Protein AF-A0AAJ2VVG9-F1 (afdb_monomer_lite)

Organism: NCBI:txid272774

Secondary structure (DSSP, 8-state):
-------------HHHHHHHHHHTT----HHHHHHHHHHHHHHHHHS-HHHHHHHHHHHHHHHHHHHHHHHHHHHHHHSTT--SSEEEEETTEEEEEESS---GGGS-TT-EEEETTS-EEEEESSBTTTB-SEEEE-

Structure (mmCIF, N/CA/C/O backbone):
data_AF-A0AAJ2VVG9-F1
#
_entry.id   AF-A0AAJ2VVG9-F1
#
loop_
_atom_site.group_PDB
_atom_site.id
_atom_site.type_symbol
_atom_site.label_atom_id
_atom_site.label_alt_id
_atom_site.label_comp_id
_atom_site.label_asym_id
_atom_site.label_entity_id
_atom_site.label_seq_id
_a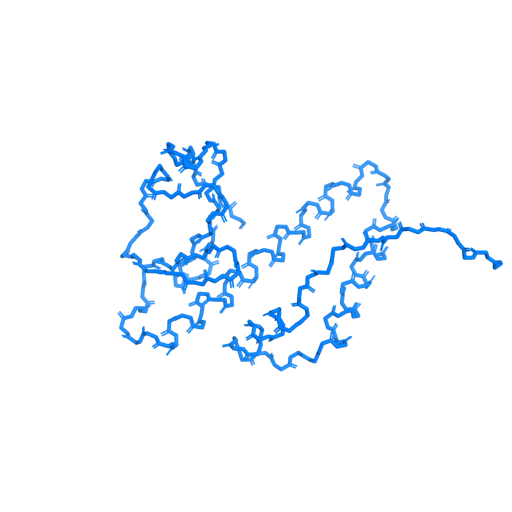tom_site.pdbx_PDB_ins_code
_atom_site.Cartn_x
_atom_site.Cartn_y
_atom_site.Cartn_z
_atom_site.occupancy
_atom_site.B_iso_or_equiv
_atom_site.auth_seq_id
_atom_site.auth_comp_id
_atom_site.auth_asym_id
_atom_site.auth_atom_id
_atom_site.pdbx_PDB_model_num
ATOM 1 N N . MET A 1 1 ? -39.566 4.186 16.784 1.00 37.09 1 MET A N 1
ATOM 2 C CA . MET A 1 1 ? -39.066 4.350 15.404 1.00 37.09 1 MET A CA 1
ATOM 3 C C . MET A 1 1 ? -38.825 5.829 15.185 1.00 37.09 1 MET A C 1
ATOM 5 O O . MET A 1 1 ? -39.795 6.564 15.164 1.00 37.09 1 MET A O 1
ATOM 9 N N . ASN A 1 2 ? -37.566 6.262 15.125 1.00 25.70 2 ASN A N 1
ATOM 10 C CA . ASN A 1 2 ? -37.187 7.625 14.755 1.00 25.70 2 ASN A CA 1
ATOM 11 C C . ASN A 1 2 ? -35.857 7.552 13.999 1.00 25.70 2 ASN A C 1
ATOM 13 O O . ASN A 1 2 ? -34.828 7.199 14.568 1.00 25.70 2 ASN A O 1
ATOM 17 N N . LEU A 1 3 ? -35.940 7.824 12.698 1.00 40.19 3 LEU A N 1
ATOM 18 C CA . LEU A 1 3 ? -34.838 8.060 11.774 1.00 40.19 3 LEU A CA 1
ATOM 19 C C . LEU A 1 3 ? -34.355 9.495 11.978 1.00 40.19 3 LEU A C 1
ATOM 21 O O . LEU A 1 3 ? -35.103 10.391 11.621 1.00 40.19 3 LEU A O 1
ATOM 25 N N . HIS A 1 4 ? -33.156 9.703 12.524 1.00 26.83 4 HIS A N 1
ATOM 26 C CA . HIS A 1 4 ? -32.328 10.927 12.480 1.00 26.83 4 HIS A CA 1
ATOM 27 C C . HIS A 1 4 ? -30.965 10.523 13.092 1.00 26.83 4 HIS A C 1
ATOM 29 O O . HIS A 1 4 ? -30.953 9.884 14.135 1.00 26.83 4 HIS A O 1
ATOM 35 N N . ALA A 1 5 ? -29.779 10.810 12.561 1.00 28.06 5 ALA A N 1
ATOM 36 C CA . ALA A 1 5 ? -29.368 11.579 11.402 1.00 28.06 5 ALA A CA 1
ATOM 37 C C . ALA A 1 5 ? -27.870 11.281 11.126 1.00 28.06 5 ALA A C 1
ATOM 39 O O . ALA A 1 5 ? -27.124 10.960 12.047 1.00 28.06 5 ALA A O 1
ATOM 40 N N . VAL A 1 6 ? -27.458 11.460 9.865 1.00 29.02 6 VAL A N 1
ATOM 41 C CA . VAL A 1 6 ? -26.105 11.855 9.415 1.00 29.02 6 VAL A CA 1
ATOM 42 C C . VAL A 1 6 ? -24.971 10.830 9.609 1.00 29.02 6 VAL A C 1
ATOM 44 O O . VAL A 1 6 ? -24.172 10.892 10.536 1.00 29.02 6 VAL A O 1
ATOM 47 N N . LEU A 1 7 ? -24.815 9.963 8.609 1.00 29.92 7 LEU A N 1
ATOM 48 C CA . LEU A 1 7 ? -23.497 9.552 8.112 1.00 29.92 7 LEU A CA 1
ATOM 49 C C . LEU A 1 7 ? -23.445 9.953 6.636 1.00 29.92 7 LEU A C 1
ATOM 51 O O . LEU A 1 7 ? -23.620 9.140 5.735 1.00 29.92 7 LEU A O 1
ATOM 55 N N . THR A 1 8 ? -23.325 11.255 6.389 1.00 32.88 8 THR A N 1
ATOM 56 C CA . THR A 1 8 ? -23.108 11.778 5.042 1.00 32.88 8 THR A CA 1
ATOM 57 C C . THR A 1 8 ? -21.661 11.538 4.634 1.00 32.88 8 THR A C 1
ATOM 59 O O . THR A 1 8 ? -20.753 12.135 5.203 1.00 32.88 8 THR A O 1
ATOM 62 N N . GLY A 1 9 ? -21.497 10.685 3.623 1.00 37.78 9 GLY A N 1
ATOM 63 C CA . GLY A 1 9 ? -20.582 10.918 2.509 1.00 37.78 9 GLY A CA 1
ATOM 64 C C . GLY A 1 9 ? -19.095 10.742 2.784 1.00 37.78 9 GLY A C 1
ATOM 65 O O . GLY A 1 9 ? -18.349 11.708 2.728 1.00 37.78 9 GLY A O 1
ATOM 66 N N . CYS A 1 10 ? -18.649 9.501 2.947 1.00 33.03 10 CYS A N 1
ATOM 67 C CA . CYS A 1 10 ? -17.401 9.106 2.303 1.00 33.03 10 CYS A CA 1
ATOM 68 C C . CYS A 1 10 ? -17.809 8.081 1.251 1.00 33.03 10 CYS A C 1
ATOM 70 O O . CYS A 1 10 ? -17.968 6.898 1.543 1.00 33.03 10 CYS A O 1
ATOM 72 N N . THR A 1 11 ? -18.166 8.571 0.067 1.00 36.88 11 THR A N 1
ATOM 73 C CA . THR A 1 11 ? -18.302 7.714 -1.105 1.00 36.88 11 THR A CA 1
ATOM 74 C C . THR A 1 11 ? -16.889 7.276 -1.448 1.00 36.88 11 THR A C 1
ATOM 76 O O . THR A 1 11 ? -16.164 8.0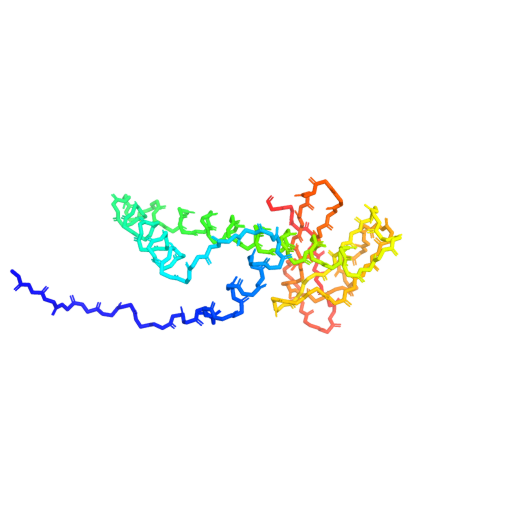08 -2.115 1.00 36.88 11 THR A O 1
ATOM 79 N N . VAL A 1 12 ? -16.475 6.121 -0.930 1.00 43.72 12 VAL A N 1
ATOM 80 C CA . VAL A 1 12 ? -15.484 5.332 -1.658 1.00 43.72 12 VAL A CA 1
ATOM 81 C C . VAL A 1 12 ? -16.141 5.071 -3.005 1.00 43.72 12 VAL A C 1
ATOM 83 O O . VAL A 1 12 ? -17.314 4.696 -3.038 1.00 43.72 12 VAL A O 1
ATOM 86 N N . ASP A 1 13 ? -15.465 5.410 -4.096 1.00 48.88 13 ASP A N 1
ATOM 87 C CA . ASP A 1 13 ? -16.005 5.154 -5.422 1.00 48.88 13 ASP A CA 1
ATOM 88 C C . ASP A 1 13 ? -16.180 3.639 -5.552 1.00 48.88 13 ASP A C 1
ATOM 90 O O . ASP A 1 13 ? -15.210 2.889 -5.687 1.00 48.88 13 ASP A O 1
ATOM 94 N N . ASP A 1 14 ? -17.430 3.189 -5.421 1.00 48.66 14 ASP A N 1
ATOM 95 C CA . ASP A 1 14 ? -17.786 1.777 -5.440 1.00 48.66 14 ASP A CA 1
ATOM 96 C C . ASP A 1 14 ? -17.256 1.122 -6.720 1.00 48.66 14 ASP A C 1
ATOM 98 O O . ASP A 1 14 ? -16.898 -0.047 -6.679 1.00 48.66 14 ASP A O 1
ATOM 102 N N . ALA A 1 15 ? -17.145 1.861 -7.833 1.00 46.09 15 ALA A N 1
ATOM 103 C CA . ALA A 1 15 ? -16.600 1.345 -9.081 1.00 46.09 15 ALA A CA 1
ATOM 104 C C . ALA A 1 15 ? -15.076 1.162 -9.027 1.00 46.09 15 ALA A C 1
ATOM 106 O O . ALA A 1 15 ? -14.579 0.170 -9.555 1.00 46.09 15 ALA A O 1
ATOM 107 N N . ALA A 1 16 ? -14.338 2.058 -8.367 1.00 49.53 16 ALA A N 1
ATOM 108 C CA . ALA A 1 16 ? -12.886 1.940 -8.208 1.00 49.53 16 ALA A CA 1
ATOM 109 C C . ALA A 1 16 ? -12.513 0.808 -7.237 1.00 49.53 16 ALA A C 1
ATOM 111 O O . ALA A 1 16 ? -11.647 -0.013 -7.544 1.00 49.53 16 ALA A O 1
ATOM 112 N N . LEU A 1 17 ? -13.227 0.700 -6.109 1.00 46.75 17 LEU A N 1
ATOM 113 C CA . LEU A 1 17 ? -13.025 -0.376 -5.136 1.00 46.75 17 LEU A CA 1
ATOM 114 C C . LEU A 1 17 ? -13.414 -1.741 -5.722 1.00 46.75 17 LEU A C 1
ATOM 116 O O . LEU A 1 17 ? -12.699 -2.722 -5.531 1.00 46.75 17 LEU A O 1
ATOM 120 N N . LEU A 1 18 ? -14.516 -1.804 -6.476 1.00 48.12 18 LEU A N 1
ATOM 121 C CA . LEU A 1 18 ? -14.919 -3.012 -7.195 1.00 48.12 18 LEU A CA 1
ATOM 122 C C . LEU A 1 18 ? -13.891 -3.388 -8.263 1.00 48.12 18 LEU A C 1
ATOM 124 O O . LEU A 1 18 ? -13.468 -4.533 -8.300 1.00 48.12 18 LEU A O 1
ATOM 128 N N . ALA A 1 19 ? -13.431 -2.431 -9.073 1.00 52.91 19 ALA A N 1
ATOM 129 C CA . ALA A 1 19 ? -12.444 -2.684 -10.119 1.00 52.91 19 ALA A CA 1
ATOM 130 C C . ALA A 1 19 ? -11.087 -3.135 -9.555 1.00 52.91 19 ALA A C 1
ATOM 132 O O . ALA A 1 19 ? -10.409 -3.943 -10.186 1.00 52.91 19 ALA A O 1
ATOM 133 N N . ALA A 1 20 ? -10.680 -2.641 -8.382 1.00 49.34 20 ALA A N 1
ATOM 134 C CA . ALA A 1 20 ? -9.462 -3.083 -7.704 1.00 49.34 20 ALA A CA 1
ATOM 135 C C . ALA A 1 20 ? -9.592 -4.509 -7.135 1.00 49.34 20 ALA A C 1
ATOM 137 O O . ALA A 1 20 ? -8.645 -5.289 -7.216 1.00 49.34 20 ALA A O 1
ATOM 138 N N . ILE A 1 21 ? -10.768 -4.868 -6.606 1.00 50.12 21 ILE A N 1
ATOM 139 C CA . ILE A 1 21 ? -11.052 -6.195 -6.033 1.00 50.12 21 ILE A CA 1
ATOM 140 C C . ILE A 1 21 ? -11.306 -7.247 -7.129 1.00 50.12 21 ILE A C 1
ATOM 142 O O . ILE A 1 21 ? -10.812 -8.369 -7.050 1.00 50.12 21 ILE A O 1
ATOM 146 N N . GLU A 1 22 ? -12.009 -6.890 -8.199 1.00 49.53 22 GLU A N 1
ATOM 147 C CA . GLU A 1 22 ? -12.190 -7.763 -9.363 1.00 49.53 22 GLU A CA 1
ATOM 148 C C . GLU A 1 22 ? -10.855 -8.006 -10.078 1.00 49.53 22 GLU A C 1
ATOM 150 O O . GLU A 1 22 ? -10.567 -9.130 -10.488 1.00 49.53 22 GLU A O 1
ATOM 155 N N . ALA A 1 23 ? -9.989 -6.990 -10.159 1.00 48.81 23 ALA A N 1
ATOM 156 C CA . ALA A 1 23 ? -8.661 -7.139 -10.745 1.00 48.81 23 ALA A CA 1
ATOM 157 C C . ALA A 1 23 ? -7.665 -7.925 -9.874 1.00 48.81 23 ALA A C 1
ATOM 159 O O . ALA A 1 23 ? -6.651 -8.381 -10.396 1.00 48.81 23 ALA A O 1
ATOM 160 N N . SER A 1 24 ? -7.957 -8.135 -8.585 1.00 49.34 24 SER A N 1
ATOM 161 C CA . SER A 1 24 ? -7.241 -9.102 -7.739 1.00 49.34 24 SER A CA 1
ATOM 162 C C . SER A 1 24 ? -7.844 -10.514 -7.792 1.00 49.34 24 SER A C 1
ATOM 164 O O . SER A 1 24 ? -7.401 -11.410 -7.075 1.00 49.34 24 SER A O 1
ATOM 166 N N . GLY A 1 25 ? -8.833 -10.746 -8.667 1.00 40.31 25 GLY A N 1
ATOM 167 C CA . GLY A 1 25 ? -9.451 -12.056 -8.886 1.00 40.31 25 GLY A CA 1
ATOM 168 C C . GLY A 1 25 ? -10.544 -12.416 -7.877 1.00 40.31 25 GLY A C 1
ATOM 169 O O . GLY A 1 25 ? -10.982 -13.567 -7.830 1.00 40.31 25 GLY A O 1
ATOM 170 N N . VAL A 1 26 ? -11.002 -11.456 -7.070 1.00 47.50 26 VAL A N 1
ATOM 171 C CA . VAL A 1 26 ? -12.102 -11.639 -6.122 1.00 47.50 26 VAL A CA 1
ATOM 172 C C . VAL A 1 26 ? -13.397 -11.134 -6.769 1.00 47.50 26 VAL A C 1
ATOM 174 O O . VAL A 1 26 ? -13.610 -9.933 -6.898 1.00 47.50 26 VAL A O 1
ATOM 177 N N . GLU A 1 27 ? -14.310 -12.037 -7.144 1.00 48.31 27 GLU A N 1
ATOM 178 C CA . GLU A 1 27 ? -15.662 -11.659 -7.596 1.00 48.31 27 GLU A CA 1
ATOM 179 C C . GLU A 1 27 ? -16.520 -11.156 -6.416 1.00 48.31 27 GLU A C 1
ATOM 181 O O . GLU A 1 27 ? -17.401 -11.846 -5.890 1.00 48.31 27 GLU A O 1
ATOM 186 N N . ALA A 1 28 ? -16.274 -9.931 -5.961 1.00 55.12 28 ALA A N 1
ATOM 187 C CA . ALA A 1 28 ? -17.119 -9.269 -4.978 1.00 55.12 28 ALA A CA 1
ATOM 188 C C . ALA A 1 28 ? -18.089 -8.327 -5.692 1.00 55.12 28 ALA A C 1
ATOM 190 O O . ALA A 1 28 ? -17.688 -7.311 -6.228 1.00 55.12 28 ALA A O 1
ATOM 191 N N . GLN A 1 29 ? -19.390 -8.614 -5.658 1.00 57.00 29 GLN A N 1
ATOM 192 C CA . GLN A 1 29 ? -20.401 -7.674 -6.158 1.00 57.00 29 GLN A CA 1
ATOM 193 C C . GLN A 1 29 ? -20.446 -6.425 -5.256 1.00 57.00 29 GLN A C 1
ATOM 195 O O . GLN A 1 29 ? -20.368 -6.564 -4.036 1.00 57.00 29 GLN A O 1
ATOM 200 N N . ALA A 1 30 ? -20.681 -5.226 -5.810 1.00 54.94 30 ALA A N 1
ATOM 201 C CA . ALA A 1 30 ? -20.709 -3.957 -5.052 1.00 54.94 30 ALA A CA 1
ATOM 202 C C . ALA A 1 30 ? -21.609 -4.027 -3.801 1.00 54.94 30 ALA A C 1
ATOM 204 O O . ALA A 1 30 ? -21.247 -3.610 -2.701 1.00 54.94 30 ALA A O 1
ATOM 205 N N . LYS A 1 31 ? -22.767 -4.686 -3.935 1.00 56.12 31 LYS A N 1
ATOM 206 C CA . LYS A 1 31 ? -23.707 -4.931 -2.828 1.00 56.12 31 LYS A CA 1
ATOM 207 C C . LYS A 1 31 ? -23.117 -5.770 -1.683 1.00 56.12 31 LYS A C 1
ATOM 209 O O . LYS A 1 31 ? -23.589 -5.661 -0.556 1.00 56.12 31 LYS A O 1
ATOM 214 N N . HIS A 1 32 ? -22.140 -6.638 -1.943 1.00 65.69 32 HIS A N 1
ATOM 215 C CA . HIS A 1 32 ? -21.451 -7.426 -0.917 1.00 65.69 32 HIS A CA 1
ATOM 216 C C . HIS A 1 32 ? -20.475 -6.555 -0.123 1.00 65.69 32 HIS A C 1
ATOM 218 O O . HIS A 1 32 ? -20.453 -6.654 1.101 1.00 65.69 32 HIS A O 1
ATOM 224 N N . LEU A 1 33 ? -19.759 -5.648 -0.791 1.00 64.31 33 LEU A N 1
ATOM 225 C CA . LEU A 1 33 ? -18.855 -4.688 -0.149 1.00 64.31 33 LEU A CA 1
ATOM 226 C C . LEU A 1 33 ? -19.628 -3.704 0.730 1.00 64.31 33 LEU A C 1
ATOM 228 O O . LEU A 1 33 ? -19.311 -3.541 1.906 1.00 64.31 33 LEU A O 1
ATOM 232 N N . GLN A 1 34 ? -20.724 -3.145 0.215 1.00 61.81 34 GLN A N 1
ATOM 233 C CA . GLN A 1 34 ? -21.581 -2.249 0.990 1.00 61.81 34 GLN A CA 1
ATOM 234 C C . GLN A 1 34 ? -22.186 -2.947 2.220 1.00 61.81 34 GLN A C 1
ATOM 236 O O . GLN A 1 34 ? -22.258 -2.367 3.308 1.00 61.81 34 GLN A O 1
ATOM 241 N N . ARG A 1 35 ? -22.579 -4.222 2.083 1.00 66.25 35 ARG A N 1
ATOM 242 C CA . ARG A 1 35 ? -23.025 -5.047 3.216 1.00 66.25 35 ARG A CA 1
ATOM 243 C C . ARG A 1 35 ? -21.901 -5.271 4.226 1.00 66.25 35 ARG A C 1
ATOM 245 O O . ARG A 1 35 ? -22.141 -5.080 5.414 1.00 66.25 35 ARG A O 1
ATOM 252 N N . ALA A 1 36 ? -20.697 -5.627 3.782 1.00 68.94 36 ALA A N 1
ATOM 253 C CA . ALA A 1 36 ? -19.543 -5.827 4.659 1.00 68.94 36 ALA A CA 1
ATOM 254 C C . ALA A 1 36 ? -19.182 -4.546 5.432 1.00 68.94 36 ALA A C 1
ATOM 256 O O . ALA A 1 36 ? -19.034 -4.590 6.653 1.00 68.94 36 ALA A O 1
ATOM 257 N N . ALA A 1 37 ? -19.150 -3.395 4.754 1.00 70.81 37 ALA A N 1
ATOM 258 C CA . ALA A 1 37 ? -18.927 -2.090 5.375 1.00 70.81 37 ALA A CA 1
ATOM 259 C C . ALA A 1 37 ? -20.014 -1.750 6.408 1.00 70.81 37 ALA A C 1
ATOM 261 O O . ALA A 1 37 ? -19.712 -1.285 7.508 1.00 70.81 37 ALA A O 1
ATOM 262 N N . THR A 1 38 ? -21.281 -2.040 6.093 1.00 69.50 38 THR A N 1
ATOM 263 C CA . THR A 1 38 ? -22.407 -1.828 7.018 1.00 69.50 38 THR A CA 1
ATOM 264 C C . THR A 1 38 ? -22.280 -2.699 8.269 1.00 69.50 38 THR A C 1
ATOM 266 O O . THR A 1 38 ? -22.471 -2.213 9.384 1.00 69.50 38 THR A O 1
ATOM 269 N N . VAL A 1 39 ? -21.916 -3.974 8.106 1.00 73.38 39 VAL A N 1
ATOM 270 C CA . VAL A 1 39 ? -21.694 -4.901 9.226 1.00 73.38 39 VAL A CA 1
ATOM 271 C C . VAL A 1 39 ? -20.525 -4.431 10.093 1.00 73.38 39 VAL A C 1
ATOM 273 O O . VAL A 1 39 ? -20.667 -4.357 11.313 1.00 73.38 39 VAL A O 1
ATOM 276 N N . ALA A 1 40 ? -19.402 -4.037 9.486 1.00 72.56 40 ALA A N 1
ATOM 277 C CA . ALA A 1 40 ? -18.250 -3.506 10.213 1.00 72.56 40 ALA A CA 1
ATOM 278 C C . ALA A 1 40 ? -18.607 -2.237 11.008 1.00 72.56 40 ALA A C 1
ATOM 280 O O . ALA A 1 40 ? -18.255 -2.120 12.183 1.00 72.56 40 ALA A O 1
ATOM 281 N N . ALA A 1 41 ? -19.366 -1.315 10.407 1.00 72.50 41 ALA A N 1
ATOM 282 C CA . ALA A 1 41 ? -19.843 -0.110 11.079 1.00 72.50 41 ALA A CA 1
ATOM 283 C C . ALA A 1 41 ? -20.754 -0.430 12.277 1.00 72.50 41 ALA A C 1
ATOM 285 O O . ALA A 1 41 ? -20.605 0.192 13.331 1.00 72.50 41 ALA A O 1
ATOM 286 N N . GLY A 1 42 ? -21.645 -1.420 12.144 1.00 67.94 42 GLY A N 1
ATOM 287 C CA . GLY A 1 42 ? -22.487 -1.911 13.238 1.00 67.94 42 GLY A CA 1
ATOM 288 C C . GLY A 1 42 ? -21.662 -2.467 14.401 1.00 67.94 42 GLY A C 1
ATOM 289 O O . GLY A 1 42 ? -21.804 -2.005 15.531 1.00 67.94 42 GLY A O 1
ATOM 290 N N . ILE A 1 43 ? -20.711 -3.360 14.111 1.00 72.94 43 ILE A N 1
ATOM 291 C CA . ILE A 1 43 ? -19.815 -3.956 15.117 1.00 72.94 43 ILE A CA 1
ATOM 292 C C . ILE A 1 43 ? -19.000 -2.877 15.846 1.00 72.94 43 ILE A C 1
ATOM 294 O O . ILE A 1 43 ? -18.833 -2.929 17.064 1.00 72.94 43 ILE A O 1
ATOM 298 N N . ILE A 1 44 ? -18.479 -1.879 15.125 1.00 73.19 44 ILE A N 1
ATOM 299 C CA . ILE A 1 44 ? -17.733 -0.770 15.737 1.00 73.19 44 ILE A CA 1
ATOM 300 C C . ILE A 1 44 ? -18.660 0.082 16.614 1.00 73.19 44 ILE A C 1
ATOM 302 O O . ILE A 1 44 ? -18.254 0.494 17.700 1.00 73.19 44 ILE A O 1
ATOM 306 N N . ALA A 1 45 ? -19.900 0.334 16.186 1.00 73.31 45 ALA A N 1
ATOM 307 C CA . ALA A 1 45 ? -20.871 1.112 16.953 1.00 73.31 45 ALA A CA 1
ATOM 308 C C . ALA A 1 45 ? -21.282 0.427 18.268 1.00 73.31 45 ALA A C 1
ATOM 310 O O . ALA A 1 45 ? -21.560 1.115 19.249 1.00 73.31 45 ALA A O 1
ATOM 311 N N . GLU A 1 46 ? -21.260 -0.900 18.337 1.00 79.44 46 GLU A N 1
ATOM 312 C CA . GLU A 1 46 ? -21.555 -1.652 19.564 1.00 79.44 46 GLU A CA 1
ATOM 313 C C . GLU A 1 46 ? -20.441 -1.553 20.622 1.00 79.44 46 GLU A C 1
ATOM 315 O O . GLU A 1 46 ? -20.684 -1.802 21.804 1.00 79.44 46 GLU A O 1
ATOM 320 N N . ARG A 1 47 ? -19.227 -1.126 20.244 1.00 77.38 47 ARG A N 1
ATOM 321 C CA . ARG A 1 47 ? -18.112 -0.971 21.191 1.00 77.38 47 ARG A CA 1
ATOM 322 C C . ARG A 1 47 ? -18.270 0.264 22.091 1.00 77.38 47 ARG A C 1
ATOM 324 O O . ARG A 1 47 ? -18.831 1.278 21.653 1.00 77.38 47 ARG A O 1
ATOM 331 N N . PRO A 1 48 ? -17.714 0.241 23.322 1.00 85.94 48 PRO A N 1
ATOM 332 C CA . PRO A 1 48 ? -17.624 1.419 24.184 1.00 85.94 48 PRO A CA 1
ATOM 333 C C . PRO A 1 48 ? -16.984 2.607 23.458 1.00 85.94 48 PRO A C 1
ATOM 335 O O . PRO A 1 48 ? -16.013 2.435 22.726 1.00 85.94 48 PRO A O 1
ATOM 338 N N . MET A 1 49 ? -17.479 3.829 23.682 1.00 76.00 49 MET A N 1
ATOM 339 C CA . MET A 1 49 ? -17.055 5.028 22.932 1.00 76.00 49 MET A CA 1
ATOM 340 C C . MET A 1 49 ? -15.531 5.240 22.917 1.00 76.00 49 MET A C 1
ATOM 342 O O . MET A 1 49 ? -14.969 5.570 21.876 1.00 76.00 49 MET A O 1
ATOM 346 N N . LYS A 1 50 ? -14.863 4.962 24.044 1.00 78.31 50 LYS A N 1
ATOM 347 C CA . LYS A 1 50 ? -13.397 5.017 24.193 1.00 78.31 50 LYS A CA 1
ATOM 348 C C . LYS A 1 50 ? -12.637 4.034 23.285 1.00 78.31 50 LYS A C 1
ATOM 350 O O . LYS A 1 50 ? -11.496 4.288 22.929 1.00 78.31 50 LYS A O 1
ATOM 355 N N . GLU A 1 51 ? -13.270 2.931 22.892 1.00 79.00 51 GLU A N 1
ATOM 356 C CA . GLU A 1 51 ? -12.696 1.883 22.038 1.00 79.00 51 GLU A CA 1
ATOM 357 C C . GLU A 1 51 ? -13.072 2.055 20.563 1.00 79.00 51 GLU A C 1
ATOM 359 O O . GLU A 1 51 ? -12.376 1.537 19.692 1.00 79.00 51 GLU A O 1
ATOM 364 N N . ARG A 1 52 ? -14.137 2.811 20.256 1.00 81.69 52 ARG A N 1
ATOM 365 C CA . ARG A 1 52 ? -14.604 3.021 18.874 1.00 81.69 52 ARG A CA 1
ATOM 366 C C . ARG A 1 52 ? -13.545 3.667 17.991 1.00 81.69 52 ARG A C 1
ATOM 368 O O . ARG A 1 52 ? -13.389 3.251 16.849 1.00 81.69 52 ARG A O 1
ATOM 375 N N . PHE A 1 53 ? -12.820 4.660 18.512 1.00 76.50 53 PHE A N 1
ATOM 376 C CA . PHE A 1 53 ? -11.763 5.340 17.758 1.00 76.50 53 PHE A CA 1
ATOM 377 C C . PHE A 1 53 ? -10.648 4.367 17.364 1.00 76.50 53 PHE A C 1
ATOM 379 O O . PHE A 1 53 ? -10.277 4.292 16.196 1.00 76.50 53 PHE A O 1
ATOM 386 N N . HIS A 1 54 ? -10.173 3.568 18.321 1.00 78.94 54 HIS A N 1
ATOM 387 C CA . HIS A 1 54 ? -9.149 2.561 18.064 1.00 78.94 54 HIS A CA 1
ATOM 388 C C . HIS A 1 54 ? -9.650 1.484 17.093 1.00 78.94 54 HIS A C 1
ATOM 390 O O . HIS A 1 54 ? -8.976 1.187 16.114 1.00 78.94 54 HIS A O 1
ATOM 396 N N . ALA A 1 55 ? -10.863 0.964 17.297 1.00 73.19 55 ALA A N 1
ATOM 397 C CA . ALA A 1 55 ? -11.453 -0.042 16.416 1.00 73.19 55 ALA A CA 1
ATOM 398 C C . ALA A 1 55 ? -11.641 0.471 14.978 1.00 73.19 55 ALA A C 1
ATOM 400 O O . ALA A 1 55 ? -11.330 -0.248 14.033 1.00 73.19 55 ALA A O 1
ATOM 401 N N . ARG A 1 56 ? -12.092 1.722 14.807 1.00 77.19 56 ARG A N 1
ATOM 402 C CA . ARG A 1 56 ? -12.180 2.379 13.496 1.00 77.19 56 ARG A CA 1
ATOM 403 C C . ARG A 1 56 ? -10.799 2.509 12.857 1.00 77.19 56 ARG A C 1
ATOM 405 O O . ARG A 1 56 ? -10.650 2.141 11.700 1.00 77.19 56 ARG A O 1
ATOM 412 N N . LYS A 1 57 ? -9.802 3.005 13.597 1.00 81.56 57 LYS A N 1
ATOM 413 C CA . LYS A 1 57 ? -8.438 3.179 13.078 1.00 81.56 57 LYS A CA 1
ATOM 414 C C . LYS A 1 57 ? -7.850 1.846 12.608 1.00 81.56 57 LYS A C 1
ATOM 416 O O . LYS A 1 57 ? -7.311 1.780 11.512 1.00 81.56 57 LYS A O 1
ATOM 421 N N . THR A 1 58 ? -7.998 0.786 13.403 1.00 81.81 58 THR A N 1
ATOM 422 C CA . THR A 1 58 ? -7.538 -0.561 13.037 1.00 81.81 58 THR A CA 1
ATOM 423 C C . THR A 1 58 ? -8.279 -1.104 11.817 1.00 81.81 58 THR A C 1
ATOM 425 O O . THR A 1 58 ? -7.646 -1.682 10.942 1.00 81.81 58 THR A O 1
ATOM 428 N N . PHE A 1 59 ? -9.597 -0.898 11.732 1.00 78.25 59 PHE A N 1
ATOM 429 C CA . PHE A 1 59 ? -10.383 -1.314 10.570 1.00 78.25 59 PHE A CA 1
ATOM 430 C C . PHE A 1 59 ? -9.943 -0.595 9.289 1.00 78.25 59 PHE A C 1
ATOM 432 O O . PHE A 1 59 ? -9.713 -1.257 8.285 1.00 78.25 59 PHE A O 1
ATOM 439 N N . ASN A 1 60 ? -9.779 0.730 9.336 1.00 83.69 60 ASN A N 1
ATOM 440 C CA . ASN A 1 60 ? -9.317 1.506 8.186 1.00 83.69 60 ASN A CA 1
ATOM 441 C C . ASN A 1 60 ? -7.927 1.040 7.741 1.00 83.69 60 ASN A C 1
ATOM 443 O O . ASN 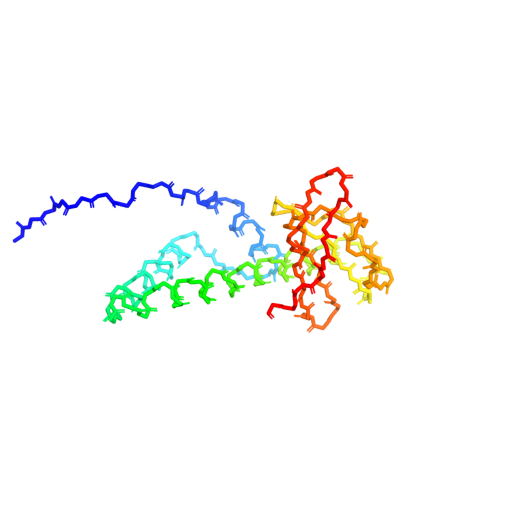A 1 60 ? -7.764 0.653 6.597 1.00 83.69 60 ASN A O 1
ATOM 447 N N . ARG A 1 61 ? -6.973 0.921 8.672 1.00 85.81 61 ARG A N 1
ATOM 448 C CA . ARG A 1 61 ? -5.620 0.440 8.356 1.00 85.81 61 ARG A CA 1
ATOM 449 C C . ARG A 1 61 ? -5.615 -0.961 7.737 1.00 85.81 61 ARG A C 1
ATOM 451 O O . ARG A 1 61 ? -4.820 -1.235 6.847 1.00 85.81 61 ARG A O 1
ATOM 458 N N . TRP A 1 62 ? -6.501 -1.848 8.191 1.00 84.88 62 TRP A N 1
ATOM 459 C CA . TRP A 1 62 ? -6.668 -3.167 7.580 1.00 84.88 62 TRP A CA 1
ATOM 460 C C . TRP A 1 62 ? -7.229 -3.082 6.152 1.00 84.88 62 TRP A C 1
ATOM 462 O O . TRP A 1 62 ? -6.732 -3.780 5.271 1.00 84.88 62 TRP A O 1
ATOM 472 N N . MET A 1 63 ? -8.223 -2.220 5.916 1.00 84.19 63 MET A N 1
ATOM 473 C CA . MET A 1 63 ? -8.784 -1.983 4.581 1.00 84.19 63 MET A CA 1
ATOM 474 C C . MET A 1 63 ? -7.745 -1.395 3.623 1.00 84.19 63 MET A C 1
ATOM 476 O O . MET A 1 63 ? -7.594 -1.904 2.516 1.00 84.19 63 MET A O 1
ATOM 480 N N . ASP A 1 64 ? -7.005 -0.379 4.065 1.00 86.19 64 ASP A N 1
ATOM 481 C CA . ASP A 1 64 ? -5.982 0.302 3.268 1.00 86.19 64 ASP A CA 1
ATOM 482 C C . ASP A 1 64 ? -4.882 -0.687 2.851 1.00 86.19 64 ASP A C 1
ATOM 484 O O . ASP A 1 64 ? -4.516 -0.770 1.678 1.00 86.19 64 ASP A O 1
ATOM 488 N N . LYS A 1 65 ? -4.430 -1.534 3.790 1.00 89.12 65 LYS A N 1
ATOM 489 C CA . LYS A 1 65 ? -3.472 -2.612 3.510 1.00 89.12 65 LYS A CA 1
ATOM 490 C C . LYS A 1 65 ? -4.010 -3.599 2.473 1.00 89.12 65 LYS A C 1
ATOM 492 O O . LYS A 1 65 ? -3.309 -3.924 1.518 1.00 89.12 65 LYS A O 1
ATOM 497 N N . ALA A 1 66 ? -5.243 -4.073 2.652 1.00 84.00 66 ALA A N 1
ATOM 498 C CA . ALA A 1 66 ? -5.857 -5.041 1.745 1.00 84.00 66 ALA A CA 1
ATOM 499 C C . ALA A 1 66 ? -6.021 -4.477 0.323 1.00 84.00 66 ALA A C 1
ATOM 501 O O . ALA A 1 66 ? -5.793 -5.189 -0.656 1.00 84.00 66 ALA A O 1
ATOM 502 N N . LEU A 1 67 ? -6.377 -3.196 0.200 1.00 85.50 67 LEU A N 1
ATOM 503 C CA . LEU A 1 67 ? -6.482 -2.522 -1.090 1.00 85.50 67 LEU A CA 1
ATOM 504 C C . LEU A 1 67 ? -5.110 -2.357 -1.755 1.00 85.50 67 LEU A C 1
ATOM 506 O O . LEU A 1 67 ? -4.959 -2.691 -2.931 1.00 85.50 67 LEU A O 1
ATOM 510 N N . ALA A 1 68 ? -4.097 -1.910 -1.008 1.00 89.31 68 ALA A N 1
ATOM 511 C CA . ALA A 1 68 ? -2.736 -1.779 -1.520 1.00 89.31 68 ALA A CA 1
ATOM 512 C C . ALA A 1 68 ? -2.174 -3.127 -2.006 1.00 89.31 68 ALA A C 1
ATOM 514 O O . ALA A 1 68 ? -1.553 -3.193 -3.066 1.00 89.31 68 ALA A O 1
ATOM 515 N N . GLU A 1 69 ? -2.436 -4.219 -1.280 1.00 90.69 69 GLU A N 1
ATOM 516 C CA . GLU A 1 69 ? -2.073 -5.574 -1.707 1.00 90.69 69 GLU A CA 1
ATOM 517 C C . GLU A 1 69 ? -2.760 -5.987 -3.009 1.00 90.69 69 GLU A C 1
ATOM 519 O O . GLU A 1 69 ? -2.094 -6.491 -3.914 1.00 90.69 69 GLU A O 1
ATOM 524 N N . ALA A 1 70 ? -4.069 -5.753 -3.127 1.00 85.94 70 ALA A N 1
ATOM 525 C CA . ALA A 1 70 ? -4.826 -6.068 -4.336 1.00 85.94 70 ALA A CA 1
ATOM 526 C C . ALA A 1 70 ? -4.283 -5.308 -5.559 1.00 85.94 70 ALA A C 1
ATOM 528 O O . ALA A 1 70 ? -4.057 -5.900 -6.618 1.00 85.94 70 ALA A O 1
ATOM 529 N N . LEU A 1 71 ? -4.002 -4.013 -5.400 1.00 89.12 71 LEU A N 1
ATOM 530 C CA . LEU A 1 71 ? -3.428 -3.175 -6.454 1.00 89.12 71 LEU A CA 1
ATOM 531 C C . LEU A 1 71 ? -2.004 -3.606 -6.821 1.00 89.12 71 LEU A C 1
ATOM 533 O O . LEU A 1 71 ? -1.661 -3.654 -8.002 1.00 89.12 71 LEU A O 1
ATOM 537 N N . ALA A 1 72 ? -1.188 -3.989 -5.837 1.00 91.69 72 ALA A N 1
ATOM 538 C CA . ALA A 1 72 ? 0.146 -4.520 -6.085 1.00 91.69 72 ALA A CA 1
ATOM 539 C C . ALA A 1 72 ? 0.111 -5.855 -6.846 1.00 91.69 72 ALA A C 1
ATOM 541 O O . ALA A 1 72 ? 0.888 -6.052 -7.780 1.00 91.69 72 ALA A O 1
ATOM 542 N N . GLN A 1 73 ? -0.805 -6.760 -6.495 1.00 89.88 73 GLN A N 1
ATOM 543 C CA . GLN A 1 73 ? -0.994 -8.029 -7.206 1.00 89.88 73 GLN A CA 1
ATOM 544 C C . GLN A 1 73 ? -1.437 -7.809 -8.653 1.00 89.88 73 GLN A C 1
ATOM 546 O O . GLN A 1 73 ? -0.892 -8.435 -9.568 1.00 89.88 73 GLN A O 1
ATOM 551 N N . ARG A 1 74 ? -2.375 -6.880 -8.871 1.00 89.56 74 ARG A N 1
ATOM 552 C CA . ARG A 1 74 ? -2.785 -6.470 -10.215 1.00 89.56 74 ARG A CA 1
ATOM 553 C C . ARG A 1 74 ? -1.595 -5.936 -11.008 1.00 89.56 74 ARG A C 1
ATOM 555 O O . ARG A 1 74 ? -1.329 -6.428 -12.099 1.00 89.56 74 ARG A O 1
ATOM 562 N N . TYR A 1 75 ? -0.834 -5.000 -10.436 1.00 91.62 75 TYR A N 1
ATOM 563 C CA . TYR A 1 75 ? 0.340 -4.422 -11.092 1.00 91.62 75 TYR A CA 1
ATOM 564 C C . TYR A 1 75 ? 1.329 -5.500 -11.545 1.00 91.62 75 TYR A C 1
ATOM 566 O O . TYR A 1 75 ? 1.803 -5.455 -12.676 1.00 91.62 75 TYR A O 1
ATOM 574 N N . ARG A 1 76 ? 1.627 -6.489 -10.695 1.00 92.69 76 ARG A N 1
ATOM 575 C CA . ARG A 1 76 ? 2.541 -7.591 -11.048 1.00 92.69 76 ARG A CA 1
ATOM 576 C C . ARG A 1 76 ? 1.977 -8.493 -12.142 1.00 92.69 76 ARG A C 1
ATOM 578 O O . ARG A 1 76 ? 2.726 -8.919 -13.013 1.00 92.69 76 ARG A O 1
ATOM 585 N N . SER A 1 77 ? 0.670 -8.742 -12.124 1.00 89.75 77 SER A N 1
ATOM 586 C CA . SER A 1 77 ? -0.007 -9.515 -13.173 1.00 89.75 77 SER A CA 1
ATOM 587 C C . SER A 1 77 ? 0.071 -8.813 -14.532 1.00 89.75 77 SER A C 1
ATOM 589 O O . SER A 1 77 ? 0.319 -9.460 -15.548 1.00 89.75 77 SER A O 1
ATOM 591 N N . ASP A 1 78 ? -0.073 -7.486 -14.535 1.00 91.00 78 ASP A N 1
ATOM 592 C CA . ASP A 1 78 ? -0.001 -6.655 -15.740 1.00 91.00 78 ASP A CA 1
ATOM 593 C C . ASP A 1 78 ? 1.452 -6.407 -16.207 1.00 91.00 78 ASP A C 1
ATOM 595 O O . ASP A 1 78 ? 1.687 -6.112 -17.380 1.00 91.00 78 ASP A O 1
ATOM 599 N N . ASN A 1 79 ? 2.441 -6.547 -15.314 1.00 92.31 79 ASN A N 1
ATOM 600 C CA . ASN A 1 79 ? 3.858 -6.263 -15.565 1.00 92.31 79 ASN A CA 1
ATOM 601 C C . ASN A 1 79 ? 4.744 -7.486 -15.235 1.00 92.31 79 ASN A C 1
ATOM 603 O O . ASN A 1 79 ? 5.393 -7.516 -14.181 1.00 92.31 79 ASN A O 1
ATOM 607 N N . PRO A 1 80 ? 4.804 -8.495 -16.127 1.00 89.44 80 PRO A N 1
ATOM 608 C CA . PRO A 1 80 ? 5.585 -9.707 -15.895 1.00 89.44 80 PRO A CA 1
ATOM 609 C C . PRO A 1 80 ? 7.087 -9.408 -15.773 1.00 89.44 80 PRO A C 1
ATOM 611 O O . PRO A 1 80 ? 7.635 -8.591 -16.513 1.00 89.44 80 PRO A O 1
ATOM 614 N N . GLY A 1 81 ? 7.768 -10.103 -14.855 1.00 88.56 81 GLY A N 1
ATOM 615 C CA . GLY A 1 81 ? 9.186 -9.879 -14.533 1.00 88.56 81 GLY A CA 1
ATOM 616 C C . GLY A 1 81 ? 9.419 -8.979 -13.316 1.00 88.56 81 GLY A C 1
ATOM 617 O O . GLY A 1 81 ? 10.554 -8.844 -12.862 1.00 88.56 81 GLY A O 1
ATOM 618 N N . HIS A 1 82 ? 8.354 -8.417 -12.741 1.00 91.19 82 HIS A N 1
ATOM 619 C CA . HIS A 1 82 ? 8.368 -7.741 -11.446 1.00 91.19 82 HIS A CA 1
ATOM 620 C C . HIS A 1 82 ? 7.816 -8.672 -10.355 1.00 91.19 82 HIS A C 1
ATOM 622 O O . HIS A 1 82 ? 6.898 -8.305 -9.632 1.00 91.19 82 HIS A O 1
ATOM 628 N N . ASP A 1 83 ? 8.336 -9.897 -10.242 1.00 87.75 83 ASP A N 1
ATOM 629 C CA . ASP A 1 83 ? 7.816 -10.896 -9.288 1.00 87.75 83 ASP A CA 1
ATOM 630 C C . ASP A 1 83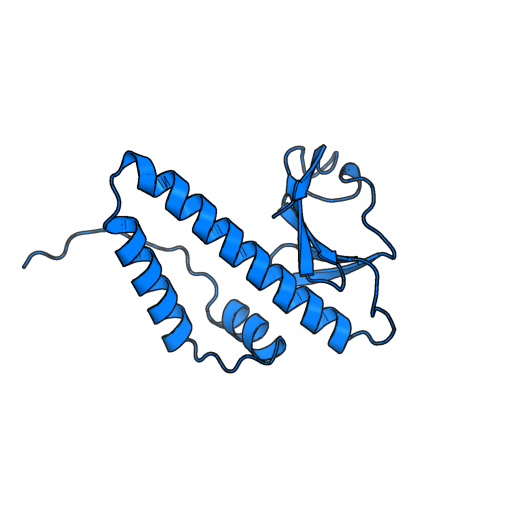 ? 8.310 -10.670 -7.847 1.00 87.75 83 ASP A C 1
ATOM 632 O O . ASP A 1 83 ? 7.686 -11.132 -6.895 1.00 87.75 83 ASP A O 1
ATOM 636 N N . ASP A 1 84 ? 9.413 -9.936 -7.678 1.00 92.69 84 ASP A N 1
ATOM 637 C CA . ASP A 1 84 ? 10.022 -9.593 -6.383 1.00 92.69 84 ASP A CA 1
ATOM 638 C C . ASP A 1 84 ? 9.960 -8.073 -6.130 1.00 92.69 84 ASP A C 1
ATOM 640 O O . ASP A 1 84 ? 9.262 -7.352 -6.841 1.00 92.69 84 ASP A O 1
ATOM 644 N N . GLY A 1 85 ? 10.655 -7.551 -5.122 1.00 95.62 85 GLY A N 1
ATOM 645 C CA . GLY A 1 85 ? 10.730 -6.122 -4.822 1.00 95.62 85 GLY A CA 1
ATOM 646 C C . GLY A 1 85 ? 9.418 -5.553 -4.284 1.00 95.62 85 GLY A C 1
ATOM 647 O O . GLY A 1 85 ? 8.556 -6.289 -3.803 1.00 95.62 85 GLY A O 1
ATOM 648 N N . VAL A 1 86 ? 9.246 -4.237 -4.374 1.00 97.44 86 VAL A N 1
ATOM 649 C CA . VAL A 1 86 ? 8.089 -3.507 -3.839 1.00 97.44 86 VAL A CA 1
ATOM 650 C C . VAL A 1 86 ? 7.335 -2.778 -4.944 1.00 97.44 86 VAL A C 1
ATOM 652 O O . VAL A 1 86 ? 7.940 -2.100 -5.772 1.00 97.44 86 VAL A O 1
ATOM 655 N N . VAL A 1 87 ? 6.012 -2.910 -4.954 1.00 97.75 87 VAL A N 1
ATOM 656 C CA . VAL A 1 87 ? 5.122 -2.071 -5.765 1.00 97.75 87 VAL A CA 1
ATOM 657 C C . VAL A 1 87 ? 4.694 -0.876 -4.928 1.00 97.75 87 VAL A C 1
ATOM 659 O O . VAL A 1 87 ? 4.425 -1.023 -3.737 1.00 97.75 87 VAL A O 1
ATOM 662 N N . LEU A 1 88 ? 4.652 0.297 -5.550 1.00 97.56 88 LEU A N 1
ATOM 663 C CA . LEU A 1 88 ? 4.243 1.549 -4.933 1.00 97.56 88 LEU A CA 1
ATOM 664 C C . LEU A 1 88 ? 2.824 1.899 -5.375 1.00 97.56 88 LEU A C 1
ATOM 666 O O . LEU A 1 88 ? 2.520 1.892 -6.570 1.00 97.56 88 LEU A O 1
ATOM 670 N N . VAL A 1 89 ? 1.974 2.208 -4.403 1.00 95.75 89 VAL A N 1
ATOM 671 C CA . VAL A 1 89 ? 0.562 2.543 -4.578 1.00 95.75 89 VAL A CA 1
ATOM 672 C C . VAL A 1 89 ? 0.303 3.909 -3.964 1.00 95.75 89 VAL A C 1
ATOM 674 O O . VAL A 1 89 ? 0.723 4.182 -2.842 1.00 95.75 89 VAL A O 1
ATOM 677 N N . TRP A 1 90 ? -0.390 4.778 -4.688 1.00 93.38 90 TRP A N 1
ATOM 678 C CA . TRP A 1 90 ? -0.769 6.101 -4.211 1.00 93.38 90 TRP A CA 1
ATOM 679 C C . TRP A 1 90 ? -2.116 6.492 -4.806 1.00 93.38 90 TRP A C 1
ATOM 681 O O . TRP A 1 90 ? -2.331 6.282 -5.995 1.00 93.38 90 TRP A O 1
ATOM 691 N N . GLN A 1 91 ? -3.010 7.050 -3.984 1.00 88.62 91 GLN A N 1
AT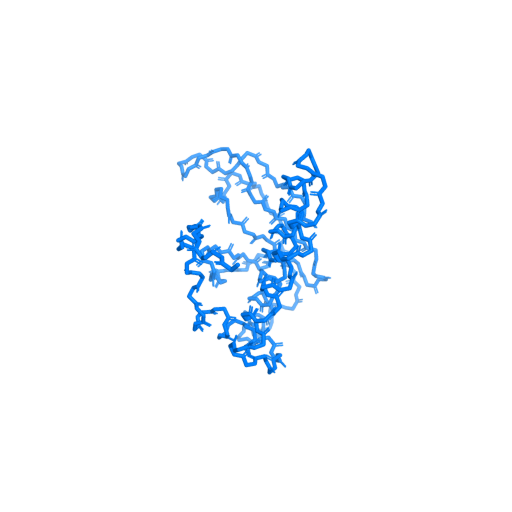OM 692 C CA . GLN A 1 91 ? -4.363 7.451 -4.404 1.00 88.62 91 GLN A CA 1
ATOM 693 C C . GLN A 1 91 ? -5.099 6.350 -5.191 1.00 88.62 91 GLN A C 1
ATOM 695 O O . GLN A 1 91 ? -5.586 6.581 -6.292 1.00 88.62 91 GLN A O 1
ATOM 700 N N . ASP A 1 92 ? -5.148 5.143 -4.619 1.00 86.81 92 ASP A N 1
ATOM 701 C CA . ASP A 1 92 ? -5.816 3.965 -5.191 1.00 86.81 92 ASP A CA 1
ATOM 702 C C . ASP A 1 92 ? -5.247 3.468 -6.538 1.00 86.81 92 ASP A C 1
ATOM 704 O O . ASP A 1 92 ? -5.877 2.663 -7.225 1.00 86.81 92 ASP A O 1
ATOM 708 N N . GLU A 1 93 ? -4.024 3.873 -6.899 1.00 88.25 93 GLU A N 1
ATOM 709 C CA . GLU A 1 93 ? -3.357 3.445 -8.131 1.00 88.25 93 GLU A CA 1
ATOM 710 C C . GLU A 1 93 ? -1.918 2.969 -7.879 1.00 88.25 93 GLU A C 1
ATOM 712 O O . GLU A 1 93 ? -1.121 3.625 -7.205 1.00 88.25 93 GLU A O 1
ATOM 717 N N . ALA A 1 94 ? -1.560 1.811 -8.444 1.00 93.75 94 ALA A N 1
ATOM 718 C CA . ALA A 1 94 ? -0.182 1.332 -8.461 1.00 93.75 94 ALA A CA 1
ATOM 719 C C . ALA A 1 94 ? 0.612 2.060 -9.556 1.00 93.75 94 ALA A C 1
ATOM 721 O O . ALA A 1 94 ? 0.381 1.833 -10.742 1.00 93.75 94 ALA A O 1
ATOM 722 N N . TYR A 1 95 ? 1.565 2.912 -9.170 1.00 94.56 95 TYR A N 1
ATOM 723 C CA . TYR A 1 95 ? 2.274 3.789 -10.113 1.00 94.56 95 TYR A CA 1
ATOM 724 C C . TYR A 1 95 ? 3.693 3.328 -10.453 1.00 94.56 95 TYR A C 1
ATOM 726 O O . TYR A 1 95 ? 4.316 3.867 -11.369 1.00 94.56 95 TYR A O 1
ATOM 734 N N . GLY A 1 96 ? 4.245 2.352 -9.729 1.00 94.75 96 GLY A N 1
ATOM 735 C CA . GLY A 1 96 ? 5.612 1.922 -9.992 1.00 94.75 96 GLY A CA 1
ATOM 736 C C . GLY A 1 96 ? 6.085 0.733 -9.180 1.00 94.75 96 GLY A C 1
ATOM 737 O O . GLY A 1 96 ? 5.412 0.243 -8.278 1.00 94.75 96 GLY A O 1
ATOM 738 N N . TRP A 1 97 ? 7.295 0.292 -9.509 1.00 97.19 97 TRP A N 1
ATOM 739 C CA . TRP A 1 97 ? 7.975 -0.822 -8.867 1.00 97.19 97 TRP A CA 1
ATOM 740 C C . TRP A 1 97 ? 9.434 -0.475 -8.572 1.00 97.19 97 TRP A C 1
ATOM 742 O O . TRP A 1 97 ? 10.075 0.272 -9.316 1.00 97.19 97 TRP A O 1
ATOM 752 N N . LYS A 1 98 ? 9.963 -1.032 -7.481 1.00 95.69 98 LYS A N 1
ATOM 753 C CA . LYS A 1 98 ? 11.374 -0.952 -7.098 1.00 95.69 98 LYS A CA 1
ATOM 754 C C . LYS A 1 98 ? 11.879 -2.320 -6.664 1.00 95.69 98 LYS A C 1
ATOM 756 O O . LYS A 1 98 ? 11.155 -3.098 -6.058 1.00 95.69 98 LYS A O 1
ATOM 761 N N . ASP A 1 99 ? 13.166 -2.563 -6.873 1.00 95.25 99 ASP A N 1
ATOM 762 C CA . ASP A 1 99 ? 13.868 -3.769 -6.421 1.00 95.25 99 ASP A CA 1
ATOM 763 C C . ASP A 1 99 ? 13.820 -3.967 -4.896 1.00 95.25 99 ASP A C 1
ATOM 765 O O . ASP A 1 99 ? 13.875 -5.093 -4.410 1.00 95.25 99 ASP A O 1
ATOM 769 N N . LYS A 1 100 ? 13.716 -2.876 -4.131 1.00 95.00 100 LYS A N 1
ATOM 770 C CA . LYS A 1 100 ? 13.618 -2.883 -2.667 1.00 95.00 100 LYS A CA 1
ATOM 771 C C . LYS A 1 100 ? 12.982 -1.602 -2.140 1.00 95.00 100 LYS A C 1
ATOM 773 O O . LYS A 1 100 ? 12.963 -0.582 -2.832 1.00 95.00 100 LYS A O 1
ATOM 778 N N . LEU A 1 101 ? 12.538 -1.640 -0.884 1.00 95.19 101 LEU A N 1
ATOM 779 C CA . LEU A 1 101 ? 12.110 -0.449 -0.153 1.00 95.19 101 LEU A CA 1
ATOM 780 C C . LEU A 1 101 ? 13.303 0.508 0.022 1.00 95.19 101 LEU A C 1
ATOM 782 O O . LEU A 1 101 ? 14.374 0.099 0.478 1.00 95.19 101 LEU A O 1
ATOM 786 N N . ARG A 1 102 ? 13.131 1.763 -0.401 1.00 94.00 102 ARG A N 1
ATOM 787 C CA . ARG A 1 102 ? 14.158 2.821 -0.360 1.00 94.00 102 ARG A CA 1
ATOM 788 C C . ARG A 1 102 ? 13.770 3.911 0.633 1.00 94.00 102 ARG A C 1
ATOM 790 O O . ARG A 1 102 ? 12.771 3.778 1.330 1.00 94.00 102 ARG A O 1
ATOM 797 N N . ASP A 1 103 ? 14.567 4.970 0.690 1.00 93.25 103 ASP A N 1
ATOM 798 C CA . ASP A 1 103 ? 14.375 6.064 1.633 1.00 93.25 103 ASP A CA 1
ATOM 799 C C . ASP A 1 103 ? 12.999 6.745 1.457 1.00 93.25 103 ASP A C 1
ATOM 801 O O . ASP A 1 103 ? 12.619 7.075 0.328 1.00 93.25 103 ASP A O 1
ATOM 805 N N . PRO A 1 104 ? 12.251 6.956 2.554 1.00 93.31 104 PRO A N 1
ATOM 806 C CA . PRO A 1 104 ? 10.888 7.490 2.535 1.00 93.31 104 PRO A CA 1
ATOM 807 C C . PRO A 1 104 ? 10.817 8.934 2.024 1.00 93.31 104 PRO A C 1
ATOM 809 O O . PRO A 1 104 ? 9.805 9.307 1.444 1.00 93.31 104 PRO A O 1
ATOM 812 N N . GLN A 1 105 ? 11.902 9.714 2.119 1.00 94.06 105 GLN A N 1
ATOM 813 C CA . GLN A 1 105 ? 11.951 11.080 1.573 1.00 94.06 105 GLN A CA 1
ATOM 814 C C . GLN A 1 105 ? 11.848 11.121 0.041 1.00 94.06 105 GLN A C 1
ATOM 816 O O . GLN A 1 105 ? 11.616 12.171 -0.548 1.00 94.06 105 GLN A O 1
ATOM 821 N N . SER A 1 106 ? 12.047 9.983 -0.631 1.00 90.62 106 SER A N 1
ATOM 822 C CA . SER A 1 106 ? 11.822 9.886 -2.076 1.00 90.62 106 SER A CA 1
ATOM 823 C C . SER A 1 106 ? 10.345 9.713 -2.437 1.00 90.62 106 SER A C 1
ATOM 825 O O . SER A 1 106 ? 10.022 9.719 -3.621 1.00 90.62 106 SER A O 1
ATOM 827 N N . GLU A 1 107 ? 9.471 9.520 -1.447 1.00 93.50 107 GLU A N 1
ATOM 828 C CA . GLU A 1 107 ? 8.042 9.288 -1.631 1.00 93.50 107 GLU A CA 1
ATOM 829 C C . GLU A 1 107 ? 7.207 10.355 -0.940 1.00 93.50 107 GLU A C 1
ATOM 831 O O . GLU A 1 107 ? 7.624 10.982 0.031 1.00 93.50 107 GLU A O 1
ATOM 836 N N . ARG A 1 108 ? 5.985 10.542 -1.434 1.00 93.00 108 ARG A N 1
ATOM 837 C CA . ARG A 1 108 ? 5.010 11.429 -0.800 1.00 93.00 108 ARG A CA 1
ATOM 838 C C . ARG A 1 108 ? 4.387 10.742 0.419 1.00 93.00 108 ARG A C 1
ATOM 840 O O . ARG A 1 108 ? 4.206 9.522 0.394 1.00 93.00 108 ARG A O 1
ATOM 847 N N . PRO A 1 109 ? 3.981 11.502 1.447 1.00 94.50 109 PRO A N 1
ATOM 848 C CA . PRO A 1 109 ? 3.151 10.954 2.512 1.00 94.50 109 PRO A CA 1
ATOM 849 C C . PRO A 1 109 ? 1.862 10.330 1.943 1.00 94.50 109 PRO A C 1
ATOM 851 O O . PRO A 1 109 ? 1.259 10.869 1.010 1.00 94.50 109 PRO A O 1
ATOM 854 N N . GLY A 1 110 ? 1.455 9.182 2.485 1.00 93.06 110 GLY A N 1
ATOM 855 C CA . GLY A 1 110 ? 0.313 8.385 2.025 1.00 93.06 110 GLY A CA 1
ATOM 856 C C . GLY A 1 110 ? 0.615 7.410 0.879 1.00 93.06 110 GLY A C 1
ATOM 857 O O . GLY A 1 110 ? -0.305 6.779 0.366 1.00 93.06 110 GLY A O 1
ATOM 858 N N . VAL A 1 111 ? 1.873 7.278 0.441 1.00 96.38 111 VAL A N 1
ATOM 859 C CA . VAL A 1 111 ? 2.283 6.192 -0.467 1.00 96.38 111 VAL A CA 1
ATOM 860 C C . VAL A 1 111 ? 2.338 4.875 0.304 1.00 96.38 111 VAL A C 1
ATOM 862 O O . VAL A 1 111 ? 2.948 4.802 1.369 1.00 96.38 111 VAL A O 1
ATOM 865 N N . TYR A 1 112 ? 1.776 3.815 -0.267 1.00 96.88 112 TYR A N 1
ATOM 866 C CA . TYR A 1 112 ? 1.942 2.452 0.219 1.00 96.88 112 TYR A CA 1
ATOM 867 C C . TYR A 1 112 ? 3.000 1.720 -0.602 1.00 96.88 112 TYR A C 1
ATOM 869 O O . TYR A 1 112 ? 2.992 1.772 -1.829 1.00 96.88 112 TYR A O 1
ATOM 877 N N . ALA A 1 113 ? 3.892 1.000 0.066 1.00 97.88 113 ALA A N 1
ATOM 878 C CA . ALA A 1 113 ? 4.823 0.075 -0.563 1.00 97.88 113 ALA A CA 1
ATOM 879 C C . ALA A 1 113 ? 4.453 -1.354 -0.171 1.00 97.88 113 ALA A C 1
ATOM 881 O O . ALA A 1 113 ? 4.335 -1.639 1.019 1.00 97.88 113 ALA A O 1
ATOM 882 N N . VAL A 1 114 ? 4.292 -2.250 -1.147 1.00 97.31 114 VAL A N 1
ATOM 883 C CA . VAL A 1 114 ? 3.896 -3.646 -0.910 1.00 97.31 114 VAL A CA 1
ATOM 884 C C . VAL A 1 114 ? 4.886 -4.602 -1.561 1.00 97.31 114 VAL A C 1
ATOM 886 O O . VAL A 1 114 ? 5.104 -4.567 -2.777 1.00 97.31 114 VAL A O 1
ATOM 889 N N . ASP A 1 115 ? 5.495 -5.471 -0.755 1.00 97.00 115 ASP A N 1
ATOM 890 C CA . ASP A 1 115 ? 6.415 -6.489 -1.259 1.00 97.00 115 ASP A CA 1
ATOM 891 C C . ASP A 1 115 ? 5.689 -7.712 -1.846 1.00 97.00 115 ASP A C 1
ATOM 893 O O . ASP A 1 115 ? 4.472 -7.869 -1.742 1.00 97.00 115 ASP A O 1
ATOM 897 N N . ALA A 1 116 ? 6.440 -8.609 -2.485 1.00 92.88 116 ALA A N 1
ATOM 898 C CA . ALA A 1 116 ? 5.892 -9.834 -3.074 1.00 92.88 116 ALA A CA 1
ATOM 899 C C . ALA A 1 116 ? 5.273 -10.817 -2.054 1.00 92.88 116 ALA A C 1
ATOM 901 O O . ALA A 1 116 ? 4.580 -11.754 -2.444 1.00 92.88 116 ALA A O 1
ATOM 902 N N . LYS A 1 117 ? 5.513 -10.626 -0.751 1.00 92.19 117 LYS A N 1
ATOM 903 C CA . LYS A 1 117 ? 4.974 -11.456 0.336 1.00 92.19 117 LYS A CA 1
ATOM 904 C C . LYS A 1 117 ? 3.727 -10.841 0.980 1.00 92.19 117 LYS A C 1
ATOM 906 O O . LYS A 1 117 ? 3.172 -11.456 1.889 1.00 92.19 117 LYS A O 1
ATOM 911 N N . GLY A 1 118 ? 3.298 -9.655 0.542 1.00 89.12 118 GLY A N 1
ATOM 912 C CA . GLY A 1 118 ? 2.182 -8.920 1.144 1.00 89.12 118 GLY A CA 1
ATOM 913 C C . GLY A 1 118 ? 2.552 -8.182 2.436 1.00 89.12 118 GLY A C 1
ATOM 914 O O . GLY A 1 118 ? 1.671 -7.795 3.210 1.00 89.12 118 GLY A O 1
ATOM 915 N N . ASN A 1 119 ? 3.844 -7.977 2.712 1.00 95.50 119 ASN A N 1
ATOM 916 C CA . ASN A 1 119 ? 4.229 -6.992 3.718 1.00 95.50 119 ASN A CA 1
ATOM 917 C C . ASN A 1 119 ? 4.011 -5.601 3.121 1.00 95.50 119 ASN A C 1
ATOM 919 O O . ASN A 1 119 ? 4.408 -5.348 1.981 1.00 95.50 119 ASN A O 1
ATOM 923 N N . ALA A 1 120 ? 3.380 -4.721 3.894 1.00 95.44 120 ALA A N 1
ATOM 924 C CA . ALA A 1 120 ? 3.034 -3.379 3.459 1.00 95.44 120 ALA A CA 1
ATOM 925 C C . ALA A 1 120 ? 3.563 -2.329 4.438 1.00 95.44 120 ALA A C 1
ATOM 927 O O . ALA A 1 120 ? 3.576 -2.544 5.655 1.00 95.44 120 ALA A O 1
ATOM 928 N N . TRP A 1 121 ? 3.971 -1.189 3.889 1.00 97.56 121 TRP A N 1
ATOM 929 C CA . TRP A 1 121 ? 4.396 -0.010 4.633 1.00 97.56 121 TRP A CA 1
ATOM 930 C C . TRP A 1 121 ? 3.710 1.227 4.074 1.00 97.56 121 TRP A C 1
ATOM 932 O O . TRP A 1 121 ? 3.556 1.345 2.863 1.00 97.56 121 TRP A O 1
ATOM 942 N N . GLU A 1 122 ? 3.358 2.160 4.946 1.00 96.81 122 GLU A N 1
ATOM 943 C CA . GLU A 1 122 ? 2.865 3.485 4.584 1.00 96.81 122 GLU A CA 1
ATOM 944 C C . GLU A 1 122 ? 3.980 4.516 4.783 1.00 96.81 122 GLU A C 1
ATOM 946 O O . GLU A 1 122 ? 4.687 4.506 5.794 1.00 96.81 122 GLU A O 1
ATOM 951 N N . ALA A 1 123 ? 4.154 5.403 3.813 1.00 97.12 123 ALA A N 1
ATOM 952 C CA . ALA A 1 123 ? 4.990 6.582 3.931 1.00 97.12 123 ALA A CA 1
ATOM 953 C C . ALA A 1 123 ? 4.240 7.601 4.801 1.00 97.12 123 ALA A C 1
ATOM 955 O O . ALA A 1 123 ? 3.235 8.160 4.368 1.00 97.12 123 ALA A O 1
ATOM 956 N N . VAL A 1 124 ? 4.689 7.821 6.036 1.00 95.38 124 VAL A N 1
ATOM 957 C CA . VAL A 1 124 ? 3.971 8.646 7.021 1.00 95.38 124 VAL A CA 1
ATOM 958 C C . VAL A 1 124 ? 4.768 9.875 7.439 1.00 95.38 124 VAL A C 1
ATOM 960 O O . VAL A 1 124 ? 6.004 9.885 7.398 1.00 95.38 124 VAL A O 1
ATOM 963 N N . ASP A 1 125 ? 4.027 10.884 7.905 1.00 95.12 125 ASP A N 1
ATOM 964 C CA . ASP A 1 125 ? 4.525 12.211 8.278 1.00 95.12 125 ASP A CA 1
ATOM 965 C C . ASP A 1 125 ? 5.305 12.891 7.138 1.00 95.12 125 ASP A C 1
ATOM 967 O O . ASP A 1 125 ? 5.293 12.420 6.004 1.00 95.12 125 ASP A O 1
ATOM 971 N N . GLY A 1 126 ? 5.943 14.033 7.397 1.00 93.38 126 GLY A N 1
ATOM 972 C CA . GLY A 1 126 ? 6.592 14.831 6.354 1.00 93.38 126 GLY A CA 1
ATOM 973 C C . GLY A 1 126 ? 5.607 15.638 5.505 1.00 93.38 126 GLY A C 1
ATOM 974 O O . GLY A 1 126 ? 4.530 16.026 5.966 1.00 93.38 126 GLY A O 1
ATOM 975 N N . ASN A 1 127 ? 5.994 15.961 4.270 1.00 91.31 127 ASN A N 1
ATOM 976 C CA . ASN A 1 127 ? 5.189 16.786 3.368 1.00 91.31 127 ASN A CA 1
ATOM 977 C C . ASN A 1 127 ? 5.462 16.457 1.887 1.00 91.31 127 ASN A C 1
ATOM 979 O O . ASN A 1 127 ? 6.387 15.724 1.559 1.00 91.31 127 ASN A O 1
ATOM 983 N N . GLU A 1 128 ? 4.654 16.990 0.968 1.00 86.00 128 GLU A N 1
ATOM 984 C CA . GLU A 1 128 ? 4.783 16.691 -0.470 1.00 86.00 128 GLU A CA 1
ATOM 985 C C . GLU A 1 128 ? 6.081 17.205 -1.116 1.00 86.00 128 GLU A C 1
ATOM 987 O O . GLU A 1 128 ? 6.450 16.726 -2.188 1.00 86.00 128 GLU A O 1
ATOM 992 N N . TYR A 1 129 ? 6.747 18.187 -0.500 1.00 89.38 129 TYR A N 1
ATOM 993 C CA . TYR A 1 129 ? 7.960 18.818 -1.018 1.00 89.38 129 TYR A CA 1
ATOM 994 C C . TYR A 1 129 ? 9.232 18.091 -0.556 1.00 89.38 129 TYR A C 1
ATOM 996 O O . TYR A 1 129 ? 10.105 17.816 -1.375 1.00 89.38 129 TYR A O 1
ATOM 1004 N N . ASP A 1 130 ? 9.315 17.751 0.732 1.00 91.62 130 ASP A N 1
ATOM 1005 C CA . ASP A 1 130 ? 10.462 17.066 1.350 1.00 91.62 130 ASP A CA 1
ATOM 1006 C C . ASP A 1 130 ? 10.324 15.531 1.356 1.00 91.62 130 ASP A C 1
ATOM 1008 O O . ASP A 1 130 ? 11.275 14.818 1.684 1.00 91.62 130 ASP A O 1
ATOM 1012 N N . GLY A 1 131 ? 9.141 15.026 1.001 1.00 93.81 131 GLY A N 1
ATOM 1013 C CA . GLY A 1 131 ? 8.777 13.619 1.090 1.00 93.81 131 GLY A CA 1
ATOM 1014 C C . GLY A 1 131 ? 8.382 13.184 2.502 1.00 93.81 131 GLY A C 1
ATOM 1015 O O . GLY A 1 131 ? 8.253 13.994 3.427 1.00 93.81 131 GLY A O 1
ATOM 1016 N N . ALA A 1 132 ? 8.150 11.883 2.662 1.00 96.06 132 ALA A N 1
ATOM 1017 C CA . ALA A 1 132 ? 7.780 11.295 3.940 1.00 96.06 132 ALA A CA 1
ATOM 1018 C C . ALA A 1 132 ? 8.979 11.159 4.886 1.00 96.06 132 ALA A C 1
ATOM 1020 O O . ALA A 1 132 ? 10.115 10.925 4.471 1.00 96.06 132 ALA A O 1
ATOM 1021 N N . GLU A 1 133 ? 8.719 11.251 6.189 1.00 96.19 133 GLU A N 1
ATOM 1022 C CA . GLU A 1 133 ? 9.775 11.142 7.201 1.00 96.19 133 GLU A CA 1
ATOM 1023 C C . GLU A 1 133 ? 10.174 9.691 7.477 1.00 96.19 133 GLU A C 1
ATOM 1025 O O . GLU A 1 133 ? 11.342 9.406 7.758 1.00 96.19 133 GLU A O 1
ATOM 1030 N N . ARG A 1 134 ? 9.214 8.760 7.426 1.00 96.75 134 ARG A N 1
ATOM 1031 C CA . ARG A 1 134 ? 9.469 7.341 7.693 1.00 96.75 134 ARG A CA 1
ATOM 1032 C C . ARG A 1 134 ? 8.495 6.417 6.970 1.00 96.75 134 ARG A C 1
ATOM 1034 O O . ARG A 1 134 ? 7.397 6.812 6.594 1.00 96.75 134 ARG A O 1
ATOM 1041 N N . TRP A 1 135 ? 8.888 5.151 6.888 1.00 97.31 135 TRP A N 1
ATOM 1042 C CA . TRP A 1 135 ? 7.989 4.040 6.593 1.00 97.31 135 TRP A CA 1
ATOM 1043 C C . TRP A 1 135 ? 7.398 3.478 7.885 1.00 97.31 135 TRP A C 1
ATOM 1045 O O . TRP A 1 135 ? 8.139 3.126 8.806 1.00 97.31 135 TRP A O 1
ATOM 1055 N N . GLU A 1 136 ? 6.077 3.349 7.948 1.00 96.38 136 GLU A N 1
ATOM 1056 C CA . GLU A 1 136 ? 5.364 2.678 9.032 1.00 96.38 136 GLU A CA 1
ATOM 1057 C C . GLU A 1 136 ? 4.806 1.338 8.529 1.00 96.38 136 GLU A C 1
ATOM 1059 O O . GLU A 1 136 ? 4.018 1.326 7.584 1.00 96.38 136 GLU A O 1
ATOM 1064 N N . PRO A 1 137 ? 5.204 0.192 9.114 1.00 95.19 137 PRO A N 1
ATOM 1065 C CA . PRO A 1 137 ? 4.615 -1.101 8.767 1.00 95.19 137 PRO A CA 1
ATOM 1066 C C . PRO A 1 137 ? 3.104 -1.092 9.007 1.00 95.19 137 PRO A C 1
ATOM 1068 O O . PRO A 1 137 ? 2.661 -0.469 9.972 1.00 95.19 137 PRO A O 1
ATOM 1071 N N . MET A 1 138 ? 2.319 -1.803 8.190 1.00 90.44 138 MET A N 1
ATOM 1072 C CA . MET A 1 138 ? 0.854 -1.909 8.315 1.00 90.44 138 MET A CA 1
ATOM 1073 C C . MET A 1 138 ? 0.388 -3.200 8.984 1.00 90.44 138 MET A C 1
ATOM 1075 O O . MET A 1 138 ? 0.781 -4.299 8.540 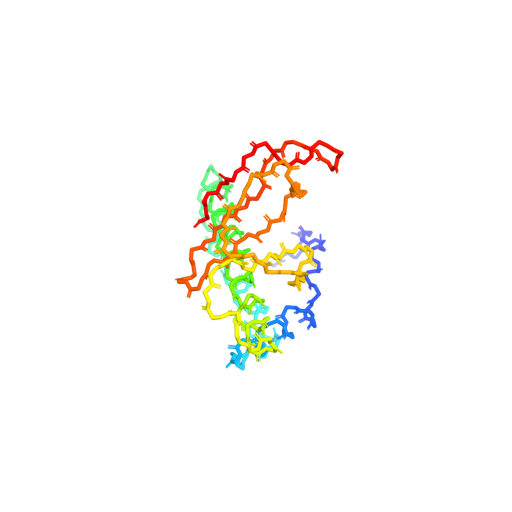1.00 90.44 138 MET A O 1
#

Radius of gyration: 16.98 Å; chains: 1; bounding box: 53×31×40 Å

pLDDT: mean 77.77, std 20.6, range [25.7, 97.88]

Sequence (138 aa):
MNLHAVLTGCTVDDAALLAAIEASGVEAQAKHLQRAATVAAGIIAERPMKERFHARKTFNRWMDKALAEALAQRYRSDNPGHDDGVVLVWQDEAYGWKDKLRDPQSERPGVYAVDAKGNAWEAVDGNEYDGAERWEPM

Foldseek 3Di:
DDDDDDPDDPPPPLVLQCVLCVLLVHPDDSVNVVVVVVVLVVVLVPDDPVCSVVSVVVVVVVVLLVLLLSQFSSVCVVPPPLLFFKFKDAPSHGDDGDNYDDDQQVAAFQIWIATNVSWIWGQHDDHPPRGGPDTDTD